Protein AF-A0A2H0V6C5-F1 (afdb_monomer_lite)

Foldseek 3Di:
DDPPPDDAQEDEAEDDPPDPVVQVVVQLSVLQSVQQPFDDDPNDTDHGCQCQVCVVVSQVVSQVSDVVRDVFNWDWFWFFFPDDDQTDIWIDGPLWTKAQNVVNCLPPPPDDPVRSVSDDSNYMYIYSDCPPPRNVRGDGPPD

Sequence (143 aa):
MILLNKKLNPFIKVNTPTTDFMLLRQLIEEYIHESATPNFYQGDIVHALDISTHIHQILPVLKSYLNRHSEHKFQVTPGFFSHHDIDHAWLQDQQLIVDISLERVKTHPELEENLRNTISPYSYFISDDPQHHWYQFYIVENV

pLDDT: mean 80.88, std 14.84, range [32.28, 96.31]

Radius of gyration: 15.03 Å; chains: 1; bounding box: 45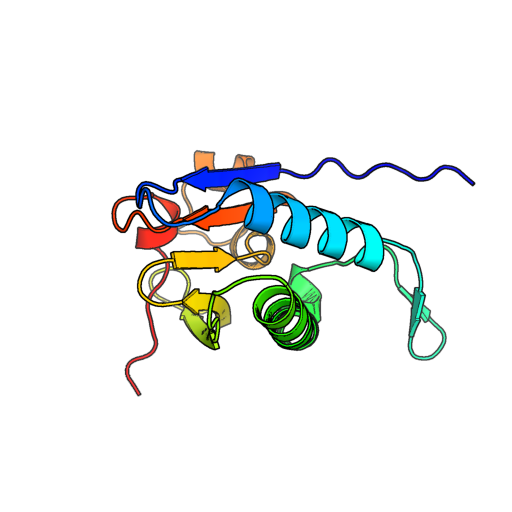×40×37 Å

Organism: NCBI:txid1974565

Structure (mmCIF, N/CA/C/O backbone):
data_AF-A0A2H0V6C5-F1
#
_entry.id   AF-A0A2H0V6C5-F1
#
loop_
_atom_site.group_PDB
_atom_site.id
_atom_site.type_symbol
_atom_site.label_atom_id
_atom_site.label_alt_id
_atom_site.label_comp_id
_atom_site.label_asym_id
_atom_site.label_entity_id
_atom_site.label_seq_id
_atom_site.pdbx_PDB_ins_code
_atom_site.Cartn_x
_atom_site.Cartn_y
_atom_site.Cartn_z
_atom_site.occupancy
_atom_site.B_iso_or_equiv
_atom_site.auth_seq_id
_atom_site.auth_comp_id
_atom_site.auth_asym_id
_atom_site.auth_atom_id
_atom_site.pdbx_PDB_model_num
ATOM 1 N N . MET A 1 1 ? 22.448 19.387 4.231 1.00 38.69 1 MET A N 1
ATOM 2 C CA . MET A 1 1 ? 21.742 18.158 3.819 1.00 38.69 1 MET A CA 1
ATOM 3 C C . MET A 1 1 ? 20.328 18.565 3.446 1.00 38.69 1 MET A C 1
ATOM 5 O O . MET A 1 1 ? 19.589 18.983 4.324 1.00 38.69 1 MET A O 1
ATOM 9 N N . ILE A 1 2 ? 19.996 18.601 2.154 1.00 32.28 2 ILE A N 1
ATOM 10 C CA . ILE A 1 2 ? 18.640 18.942 1.709 1.00 32.28 2 ILE A CA 1
ATOM 11 C C . ILE A 1 2 ? 17.821 17.660 1.863 1.00 32.28 2 ILE A C 1
ATOM 13 O O . ILE A 1 2 ? 17.988 16.742 1.063 1.00 32.28 2 ILE A O 1
ATOM 17 N N . LEU A 1 3 ? 16.980 17.566 2.899 1.00 42.97 3 LEU A N 1
ATOM 18 C CA . LEU A 1 3 ? 15.870 16.617 2.860 1.00 42.97 3 LEU A CA 1
ATOM 19 C C . LEU A 1 3 ? 14.954 17.096 1.732 1.00 42.97 3 LEU A C 1
ATOM 21 O O . LEU A 1 3 ? 14.205 18.059 1.884 1.00 42.97 3 LEU A O 1
ATOM 25 N N . LEU A 1 4 ? 15.067 16.473 0.562 1.00 47.75 4 LEU A N 1
ATOM 26 C CA . LEU A 1 4 ? 14.030 16.563 -0.454 1.00 47.75 4 LEU A CA 1
ATOM 27 C C . LEU A 1 4 ? 12.793 15.903 0.157 1.00 47.75 4 LEU A C 1
ATOM 29 O O . LEU A 1 4 ? 12.675 14.683 0.106 1.00 47.75 4 LEU A O 1
ATOM 33 N N . ASN A 1 5 ? 11.902 16.694 0.763 1.00 57.44 5 ASN A N 1
ATOM 34 C CA . ASN A 1 5 ? 10.576 16.227 1.154 1.00 57.44 5 ASN A CA 1
ATOM 35 C C . ASN A 1 5 ? 9.877 15.748 -0.120 1.00 57.44 5 ASN A C 1
ATOM 37 O O . ASN A 1 5 ? 9.390 16.546 -0.924 1.00 57.44 5 ASN A O 1
ATOM 41 N N . LYS A 1 6 ? 9.923 14.436 -0.356 1.00 68.50 6 LYS A N 1
ATOM 42 C CA . LYS A 1 6 ? 9.270 13.802 -1.494 1.00 68.50 6 LYS A CA 1
ATOM 43 C C . LYS A 1 6 ? 7.768 14.022 -1.342 1.00 68.50 6 LYS A C 1
ATOM 45 O O . LYS A 1 6 ? 7.207 13.792 -0.275 1.00 68.50 6 LYS A O 1
ATOM 50 N N . LYS A 1 7 ? 7.125 14.508 -2.403 1.00 81.38 7 LYS A N 1
ATOM 51 C CA . LYS A 1 7 ? 5.678 14.719 -2.413 1.00 81.38 7 LYS A CA 1
ATOM 52 C C . LYS A 1 7 ? 4.980 13.357 -2.451 1.00 81.38 7 LYS A C 1
ATOM 54 O O . LYS A 1 7 ? 5.123 12.635 -3.437 1.00 81.38 7 LYS A O 1
ATOM 59 N N . LEU A 1 8 ? 4.245 13.040 -1.388 1.00 87.00 8 LEU A N 1
ATOM 60 C CA . LEU A 1 8 ? 3.369 11.872 -1.316 1.00 87.00 8 LEU A CA 1
ATOM 61 C C . LEU A 1 8 ? 2.080 12.136 -2.102 1.00 87.00 8 LEU A C 1
ATOM 63 O O . LEU A 1 8 ? 1.575 13.262 -2.097 1.00 87.00 8 LEU A O 1
ATOM 67 N N . ASN A 1 9 ? 1.551 11.107 -2.764 1.00 88.62 9 ASN A N 1
ATOM 68 C CA . ASN A 1 9 ? 0.322 11.198 -3.557 1.00 88.62 9 ASN A CA 1
ATOM 69 C C . ASN A 1 9 ? -0.706 10.150 -3.079 1.00 88.62 9 ASN A C 1
ATOM 71 O O . ASN A 1 9 ? -0.778 9.059 -3.644 1.00 88.62 9 ASN A O 1
ATOM 75 N N . PRO A 1 10 ? -1.476 10.454 -2.017 1.00 91.81 10 PRO A N 1
ATOM 76 C CA . PRO A 1 10 ? -2.542 9.578 -1.540 1.00 91.81 10 PRO A CA 1
ATOM 77 C C . PRO A 1 10 ? -3.718 9.459 -2.511 1.00 91.81 10 PRO A C 1
ATOM 79 O O . PRO A 1 10 ? -4.261 10.469 -2.961 1.00 91.81 10 PRO A O 1
ATOM 82 N N . PHE A 1 11 ? -4.216 8.238 -2.676 1.00 92.56 11 PHE A N 1
ATOM 83 C CA . PHE A 1 11 ? -5.539 7.918 -3.203 1.00 92.56 11 PHE A CA 1
ATOM 84 C C . PHE A 1 11 ? -6.368 7.299 -2.078 1.00 92.56 11 PHE A C 1
ATOM 86 O O . PHE A 1 11 ? -6.173 6.140 -1.726 1.00 92.56 11 PHE A O 1
ATOM 93 N N . ILE A 1 12 ? -7.260 8.077 -1.462 1.00 93.62 12 ILE A N 1
ATOM 94 C CA . ILE A 1 12 ? -7.985 7.636 -0.263 1.00 93.62 12 ILE A CA 1
ATOM 95 C C . ILE A 1 12 ? -9.486 7.693 -0.509 1.00 93.62 12 ILE A C 1
ATOM 97 O O . ILE A 1 12 ? -10.039 8.757 -0.795 1.00 93.62 12 ILE A O 1
ATOM 101 N N . LYS A 1 13 ? -10.149 6.551 -0.335 1.00 93.81 13 LYS A N 1
ATOM 102 C CA . LYS A 1 13 ? -11.606 6.430 -0.343 1.00 93.81 13 LYS A CA 1
ATOM 103 C C . LYS A 1 13 ? -12.036 5.424 0.717 1.00 93.81 13 LYS A C 1
ATOM 105 O O . LYS A 1 13 ? -12.183 4.242 0.427 1.00 93.81 13 LYS A O 1
ATOM 110 N N . VAL A 1 14 ? -12.216 5.907 1.940 1.00 93.69 14 VAL A N 1
ATOM 111 C CA . VAL A 1 14 ? -12.717 5.109 3.063 1.00 93.69 14 VAL A CA 1
ATOM 112 C C . VAL A 1 14 ? -14.133 5.571 3.392 1.00 93.69 14 VAL A C 1
ATOM 114 O O . VAL A 1 14 ? -14.354 6.750 3.668 1.00 93.69 14 VAL A O 1
ATOM 117 N N . ASN A 1 15 ? -15.089 4.656 3.314 1.00 92.19 15 ASN A N 1
ATOM 118 C CA . ASN A 1 15 ? -16.508 4.886 3.551 1.00 92.19 15 ASN A CA 1
ATOM 119 C C . ASN A 1 15 ? -16.958 4.322 4.910 1.00 92.19 15 ASN A C 1
ATOM 121 O O . ASN A 1 15 ? -17.956 4.791 5.458 1.00 92.19 15 ASN A O 1
ATOM 125 N N . THR A 1 16 ? -16.251 3.332 5.467 1.00 89.19 16 THR A N 1
ATOM 126 C CA . THR A 1 16 ? -16.604 2.708 6.748 1.00 89.19 16 THR A CA 1
ATOM 127 C C . THR A 1 16 ? -16.355 3.690 7.896 1.00 89.19 16 THR A C 1
ATOM 129 O O . THR A 1 16 ? -15.210 4.074 8.140 1.00 89.19 16 THR A O 1
ATOM 132 N N . PRO A 1 17 ? -17.391 4.072 8.665 1.00 84.62 17 PRO A N 1
ATOM 133 C CA . PRO A 1 17 ? -17.275 5.111 9.690 1.00 84.62 17 PRO A CA 1
ATOM 134 C C . PRO A 1 17 ? -16.426 4.695 10.898 1.00 84.62 17 PRO A C 1
ATOM 136 O O . PRO A 1 17 ? -15.993 5.552 11.662 1.00 84.62 17 PRO A O 1
ATOM 139 N N . THR A 1 18 ? -16.198 3.394 11.094 1.00 87.12 18 THR A N 1
ATOM 140 C CA . THR A 1 18 ? -15.367 2.860 12.184 1.00 87.12 18 THR A CA 1
ATOM 141 C C . THR A 1 18 ? -13.882 2.775 11.833 1.00 87.12 18 THR A C 1
ATOM 143 O O . THR A 1 18 ? -13.078 2.487 12.714 1.00 87.12 18 THR A O 1
ATOM 146 N N . THR A 1 19 ? -13.506 2.997 10.573 1.00 88.25 19 THR A N 1
ATOM 147 C CA . THR A 1 19 ? -12.109 2.947 10.131 1.00 88.25 19 THR A CA 1
ATOM 148 C C . THR A 1 19 ? -11.446 4.300 10.372 1.00 88.25 19 THR A C 1
ATOM 150 O O . THR A 1 19 ? -11.815 5.297 9.749 1.00 88.25 19 THR A O 1
ATOM 153 N N . ASP A 1 20 ? -10.428 4.347 11.236 1.00 90.88 20 ASP A N 1
ATOM 154 C CA . ASP A 1 20 ? -9.614 5.551 11.440 1.00 90.88 20 ASP A CA 1
ATOM 155 C C . ASP A 1 20 ? -8.607 5.728 10.289 1.00 90.88 20 ASP A C 1
ATOM 157 O O . ASP A 1 20 ? -7.414 5.425 10.388 1.00 90.88 20 ASP A O 1
ATOM 161 N N . PHE A 1 21 ? -9.107 6.206 9.146 1.00 90.69 21 PHE A N 1
ATOM 162 C CA . PHE A 1 21 ? -8.274 6.417 7.962 1.00 90.69 21 PHE A CA 1
ATOM 163 C C . PHE A 1 21 ? -7.236 7.529 8.160 1.00 90.69 21 PHE A C 1
ATOM 165 O O . PHE A 1 21 ? -6.234 7.547 7.448 1.00 90.69 21 PHE A O 1
ATOM 172 N N . MET A 1 22 ? -7.457 8.454 9.101 1.00 93.25 22 MET A N 1
ATOM 173 C CA . MET A 1 22 ? -6.507 9.525 9.403 1.00 93.25 22 MET A CA 1
ATOM 174 C C . MET A 1 22 ? -5.269 8.962 10.097 1.00 93.25 22 MET A C 1
ATOM 176 O O . MET A 1 22 ? -4.154 9.285 9.685 1.00 93.25 22 MET A O 1
ATOM 180 N N . LEU A 1 23 ? -5.456 8.068 11.073 1.00 94.12 23 LEU A N 1
ATOM 181 C CA . LEU A 1 23 ? -4.360 7.328 11.696 1.00 94.12 23 LEU A CA 1
ATOM 182 C C . LEU A 1 23 ? -3.628 6.452 10.675 1.00 94.12 23 LEU A C 1
ATOM 184 O O . LEU A 1 23 ? -2.406 6.517 10.579 1.00 94.12 23 LEU A O 1
ATOM 188 N N . LEU A 1 24 ? -4.354 5.668 9.872 1.00 94.75 24 LEU A N 1
ATOM 189 C CA . LEU A 1 24 ? -3.732 4.821 8.847 1.00 94.75 24 LEU A CA 1
ATOM 190 C C . LEU A 1 24 ? -2.906 5.630 7.855 1.00 94.75 24 LEU A C 1
ATOM 192 O O . LEU A 1 24 ? -1.766 5.272 7.562 1.00 94.75 24 LEU A O 1
ATOM 196 N N . ARG A 1 25 ? -3.466 6.741 7.371 1.00 94.75 25 ARG A N 1
ATOM 197 C CA . ARG A 1 25 ? -2.762 7.679 6.506 1.00 94.75 25 ARG A CA 1
ATOM 198 C C . ARG A 1 25 ? -1.472 8.152 7.167 1.00 94.75 25 ARG A C 1
ATOM 200 O O . ARG A 1 25 ? -0.420 8.046 6.549 1.00 94.75 25 ARG A O 1
ATOM 207 N N . GLN A 1 26 ? -1.545 8.636 8.406 1.00 95.06 26 GLN A N 1
ATOM 208 C CA . GLN A 1 26 ? -0.373 9.112 9.139 1.00 95.06 26 GLN A CA 1
ATOM 209 C C . GLN A 1 26 ? 0.710 8.031 9.233 1.00 95.06 26 GLN A C 1
ATOM 211 O O . GLN A 1 26 ? 1.858 8.299 8.896 1.00 95.06 26 GLN A O 1
ATOM 216 N N . LEU A 1 27 ? 0.343 6.810 9.629 1.00 95.00 27 LEU A N 1
ATOM 217 C CA . LEU A 1 27 ? 1.275 5.690 9.773 1.00 95.00 27 LEU A CA 1
ATOM 218 C C . LEU A 1 27 ? 1.945 5.313 8.439 1.00 95.00 27 LEU A C 1
ATOM 220 O O . LEU A 1 27 ? 3.140 5.031 8.398 1.00 95.00 27 LEU A O 1
ATOM 224 N N . ILE A 1 28 ? 1.195 5.315 7.335 1.00 92.94 28 ILE A N 1
ATOM 225 C CA . ILE A 1 28 ? 1.740 5.016 6.002 1.00 92.94 28 ILE A CA 1
ATOM 226 C C . ILE A 1 28 ? 2.690 6.125 5.544 1.00 92.94 28 ILE A C 1
ATOM 228 O O . ILE A 1 28 ? 3.778 5.833 5.049 1.00 92.94 28 ILE A O 1
ATOM 232 N N . GLU A 1 29 ? 2.302 7.391 5.709 1.00 91.50 29 GLU A N 1
ATOM 233 C CA . GLU A 1 29 ? 3.140 8.531 5.330 1.00 91.50 29 GLU A CA 1
ATOM 234 C C . GLU A 1 29 ? 4.428 8.583 6.172 1.00 91.50 29 GLU A C 1
ATOM 236 O O . GLU A 1 29 ? 5.505 8.788 5.612 1.00 91.50 29 GLU A O 1
ATOM 241 N N . GLU A 1 30 ? 4.344 8.321 7.481 1.00 89.75 30 GLU A N 1
ATOM 242 C CA . GLU A 1 30 ? 5.497 8.181 8.384 1.00 89.75 30 GLU A CA 1
ATOM 243 C C . GLU A 1 30 ? 6.436 7.072 7.903 1.00 89.75 30 GLU A C 1
ATOM 245 O O . GLU A 1 30 ? 7.619 7.326 7.673 1.00 89.75 30 GLU A O 1
ATOM 250 N N . TYR A 1 31 ? 5.901 5.880 7.627 1.00 88.25 31 TYR A N 1
ATOM 251 C CA . TYR A 1 31 ? 6.684 4.759 7.115 1.00 88.25 31 TYR A CA 1
ATOM 252 C C . TYR A 1 31 ? 7.398 5.088 5.795 1.00 88.25 31 TYR A C 1
ATOM 254 O O . TYR A 1 31 ? 8.586 4.788 5.641 1.00 88.25 31 TYR A O 1
ATOM 262 N N . ILE A 1 32 ? 6.703 5.714 4.837 1.00 84.81 32 ILE A N 1
ATOM 263 C CA . ILE A 1 32 ? 7.304 6.118 3.557 1.00 84.81 32 ILE A CA 1
ATOM 264 C C . ILE A 1 32 ? 8.404 7.159 3.797 1.00 84.81 32 ILE A C 1
ATOM 266 O O . ILE A 1 32 ? 9.467 7.062 3.187 1.00 84.81 32 ILE A O 1
ATOM 270 N N . HIS A 1 33 ? 8.190 8.130 4.688 1.00 82.12 33 HIS A N 1
ATOM 271 C CA . HIS A 1 33 ? 9.188 9.149 5.012 1.00 82.12 33 HIS A CA 1
ATOM 272 C C . HIS A 1 33 ? 10.440 8.568 5.672 1.00 82.12 33 HIS A C 1
ATOM 274 O O . HIS A 1 33 ? 11.550 8.877 5.234 1.00 82.12 33 HIS A O 1
ATOM 280 N N . GLU A 1 34 ? 10.281 7.710 6.678 1.00 78.94 34 GLU A N 1
ATOM 281 C CA . GLU A 1 34 ? 11.399 7.043 7.350 1.00 78.94 34 GLU A CA 1
ATOM 282 C C . GLU A 1 34 ? 12.196 6.188 6.365 1.00 78.94 34 GLU A C 1
ATOM 284 O O . GLU A 1 34 ? 13.423 6.297 6.281 1.00 78.94 34 GLU A O 1
ATOM 289 N N . SER A 1 35 ? 11.490 5.406 5.548 1.00 74.31 35 SER A N 1
ATOM 290 C CA . SER A 1 35 ? 12.094 4.472 4.598 1.00 74.31 35 SER A CA 1
ATOM 291 C C . SER A 1 35 ? 12.660 5.160 3.344 1.00 74.31 35 SER A C 1
ATOM 293 O O . SER A 1 35 ? 13.473 4.576 2.627 1.00 74.31 35 SER A O 1
ATOM 295 N N . ALA A 1 36 ? 12.273 6.411 3.070 1.00 66.56 36 ALA A N 1
ATOM 296 C CA . ALA A 1 36 ? 12.851 7.237 2.009 1.00 66.56 36 ALA A CA 1
ATOM 297 C C . ALA A 1 36 ? 14.225 7.830 2.383 1.00 66.56 36 ALA A C 1
ATOM 299 O O . ALA A 1 36 ? 14.907 8.405 1.526 1.00 66.56 36 ALA A O 1
ATOM 300 N N . THR A 1 37 ? 14.653 7.696 3.640 1.00 65.06 37 THR A N 1
ATOM 301 C CA . THR A 1 37 ? 15.995 8.099 4.068 1.00 65.06 37 THR A CA 1
ATOM 302 C C . THR A 1 37 ? 17.030 7.168 3.423 1.00 65.06 37 THR A C 1
ATOM 304 O O . THR A 1 37 ? 16.882 5.951 3.523 1.00 65.06 37 THR A O 1
ATOM 307 N N . PRO A 1 38 ? 18.075 7.692 2.748 1.00 60.16 38 PRO A N 1
ATOM 308 C CA . PRO A 1 38 ? 19.112 6.857 2.148 1.00 60.16 38 PRO A CA 1
ATOM 309 C C . PRO A 1 38 ? 19.724 5.919 3.187 1.00 60.16 38 PRO A C 1
ATOM 311 O O . PRO A 1 38 ? 20.095 6.363 4.276 1.00 60.16 38 PRO A O 1
ATOM 314 N N . ASN A 1 39 ? 19.854 4.642 2.839 1.00 56.81 39 ASN A N 1
ATOM 315 C CA . ASN A 1 39 ? 20.493 3.649 3.693 1.00 56.81 39 ASN A CA 1
ATOM 316 C C . ASN A 1 39 ? 21.494 2.814 2.883 1.00 56.81 39 ASN A C 1
ATOM 318 O O . ASN A 1 39 ? 21.483 2.824 1.650 1.00 56.81 39 ASN A O 1
ATOM 322 N N . PHE A 1 40 ? 22.382 2.115 3.581 1.00 57.31 40 PHE A N 1
ATOM 323 C CA . PHE A 1 40 ? 23.379 1.244 2.971 1.00 57.31 40 PHE A CA 1
ATOM 324 C C . PHE A 1 40 ? 22.870 -0.195 2.953 1.00 57.31 40 PHE A C 1
ATOM 326 O O . PHE A 1 40 ? 22.527 -0.750 3.999 1.00 57.31 40 PHE A O 1
ATOM 333 N N . TYR A 1 41 ? 22.868 -0.823 1.780 1.00 52.69 41 TYR A N 1
ATOM 334 C CA . TYR A 1 41 ? 22.571 -2.246 1.637 1.00 52.69 41 TYR A CA 1
ATOM 335 C C . TYR A 1 41 ? 23.608 -2.893 0.723 1.00 52.69 41 TYR A C 1
ATOM 337 O O . TYR A 1 41 ? 23.853 -2.410 -0.373 1.00 52.69 41 TYR A O 1
ATOM 345 N N . GLN A 1 42 ? 24.254 -3.963 1.198 1.00 55.44 42 GLN A N 1
ATOM 346 C CA . GLN A 1 42 ? 25.272 -4.718 0.445 1.00 55.44 42 GLN A CA 1
ATOM 347 C C . GLN A 1 42 ? 26.426 -3.878 -0.149 1.00 55.44 42 GLN A C 1
ATOM 349 O O . GLN A 1 42 ? 27.086 -4.306 -1.087 1.00 55.44 42 GLN A O 1
ATOM 354 N N . GLY A 1 43 ? 26.731 -2.721 0.447 1.00 61.16 43 GLY A N 1
ATOM 355 C CA . GLY A 1 43 ? 27.794 -1.821 -0.019 1.00 61.16 43 GLY A CA 1
ATOM 356 C C . GLY A 1 43 ? 27.321 -0.728 -0.979 1.00 61.16 43 GLY A C 1
ATOM 357 O O . GLY A 1 43 ? 28.092 0.188 -1.254 1.00 61.16 43 GLY A O 1
ATOM 358 N N . ASP A 1 44 ? 26.056 -0.761 -1.399 1.00 46.31 44 ASP A N 1
ATOM 359 C CA . ASP A 1 44 ? 25.454 0.243 -2.269 1.00 46.31 44 ASP A CA 1
ATOM 360 C C . ASP A 1 44 ? 24.650 1.279 -1.468 1.00 46.31 44 ASP A C 1
ATOM 362 O O . ASP A 1 44 ? 23.986 0.966 -0.472 1.00 46.31 44 ASP A O 1
ATOM 366 N N . ILE A 1 45 ? 24.711 2.540 -1.914 1.00 53.97 45 ILE A N 1
ATOM 367 C CA . ILE A 1 45 ? 23.802 3.595 -1.453 1.00 53.97 45 ILE A CA 1
ATOM 368 C C . ILE A 1 45 ? 22.466 3.350 -2.144 1.00 53.97 45 ILE A C 1
ATOM 370 O O . ILE A 1 45 ? 22.304 3.653 -3.327 1.00 53.97 45 ILE A O 1
ATOM 374 N N . VAL A 1 46 ? 21.497 2.824 -1.402 1.00 54.44 46 VAL A N 1
ATOM 375 C CA . VAL A 1 46 ? 20.134 2.686 -1.905 1.00 54.44 46 VAL A CA 1
ATOM 376 C C . VAL A 1 46 ? 19.410 3.995 -1.609 1.00 54.44 46 VAL A C 1
ATOM 378 O O . VAL A 1 46 ? 19.162 4.359 -0.456 1.00 54.44 46 VAL A O 1
ATOM 381 N N . HIS A 1 47 ? 19.127 4.759 -2.663 1.00 50.28 47 HIS A N 1
ATOM 382 C CA . HIS A 1 47 ? 18.320 5.967 -2.555 1.00 50.28 47 HIS A CA 1
ATOM 383 C C . HIS A 1 47 ? 16.845 5.603 -2.352 1.00 50.28 47 HIS A C 1
ATOM 385 O O . HIS A 1 47 ? 16.291 4.832 -3.123 1.00 50.28 47 HIS A O 1
ATOM 391 N N . ALA A 1 48 ? 16.237 6.223 -1.337 1.00 52.44 48 ALA A N 1
ATOM 392 C CA . ALA A 1 48 ? 14.815 6.513 -1.180 1.00 52.44 48 ALA A CA 1
ATOM 393 C C . ALA A 1 48 ? 13.832 5.501 -1.789 1.00 52.44 48 ALA A C 1
ATOM 395 O O . ALA A 1 48 ? 13.414 5.703 -2.924 1.00 52.44 48 ALA A O 1
ATOM 396 N N . LEU A 1 49 ? 13.436 4.500 -0.992 1.00 57.03 49 LEU A N 1
ATOM 397 C CA . LEU A 1 49 ? 12.294 3.599 -1.196 1.00 57.03 49 LEU A CA 1
ATOM 398 C C . LEU A 1 49 ? 11.741 3.594 -2.635 1.00 57.03 49 LEU A C 1
ATOM 400 O O . LEU A 1 49 ? 10.747 4.261 -2.923 1.00 57.03 49 LEU A O 1
ATOM 404 N N . ASP A 1 50 ? 12.371 2.844 -3.538 1.00 61.94 50 ASP A N 1
ATOM 405 C CA . ASP A 1 50 ? 11.668 2.411 -4.741 1.00 61.94 50 ASP A CA 1
ATOM 406 C C . ASP A 1 50 ? 10.696 1.309 -4.305 1.00 61.94 50 ASP A C 1
ATOM 408 O O . ASP A 1 50 ? 11.037 0.122 -4.244 1.00 61.94 50 ASP A O 1
ATOM 412 N N . ILE A 1 51 ? 9.502 1.742 -3.877 1.00 59.53 51 ILE A N 1
ATOM 413 C CA . ILE A 1 51 ? 8.474 0.869 -3.297 1.00 59.53 51 ILE A CA 1
ATOM 414 C C . ILE A 1 51 ? 8.143 -0.276 -4.250 1.00 59.53 51 ILE A C 1
ATOM 416 O O . ILE A 1 51 ? 7.863 -1.399 -3.829 1.00 59.53 51 ILE A O 1
ATOM 420 N N . SER A 1 52 ? 8.221 0.022 -5.543 1.00 62.47 52 SER A N 1
ATOM 421 C CA . SER A 1 52 ? 7.908 -0.887 -6.625 1.00 62.47 52 SER A CA 1
ATOM 422 C C . SER A 1 52 ? 8.919 -2.040 -6.719 1.00 62.47 52 SER A C 1
ATOM 424 O O . SER A 1 52 ? 8.528 -3.198 -6.880 1.00 62.47 52 SER A O 1
ATOM 426 N N . THR A 1 53 ? 10.205 -1.749 -6.517 1.00 64.50 53 THR A N 1
ATOM 427 C CA . THR A 1 53 ? 11.306 -2.708 -6.697 1.00 64.50 53 THR A CA 1
ATOM 428 C C . THR A 1 53 ? 11.494 -3.638 -5.496 1.00 64.50 53 THR A C 1
ATOM 430 O O . THR A 1 53 ? 11.903 -4.789 -5.652 1.00 64.50 53 THR A O 1
ATOM 433 N N . HIS A 1 54 ? 11.149 -3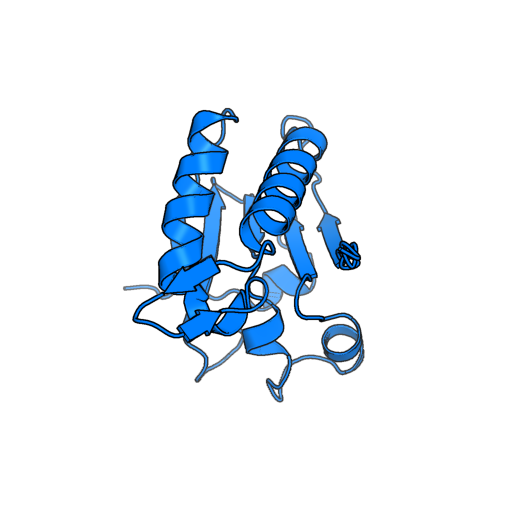.190 -4.286 1.00 72.62 54 HIS A N 1
ATOM 434 C CA . HIS A 1 54 ? 11.381 -3.953 -3.050 1.00 72.62 54 HIS A CA 1
ATOM 435 C C . HIS A 1 54 ? 10.099 -4.375 -2.328 1.00 72.62 54 HIS A C 1
ATOM 437 O O . HIS A 1 54 ? 10.124 -4.674 -1.133 1.00 72.62 54 HIS A O 1
ATOM 443 N N . ILE A 1 55 ? 8.968 -4.441 -3.031 1.00 74.94 55 ILE A N 1
ATOM 444 C CA . ILE A 1 55 ? 7.657 -4.602 -2.396 1.00 74.94 55 ILE A CA 1
ATOM 445 C C . ILE A 1 55 ? 7.533 -5.840 -1.494 1.00 74.94 55 ILE A C 1
ATOM 447 O O . ILE A 1 55 ? 6.963 -5.761 -0.406 1.00 74.94 55 ILE A O 1
ATOM 451 N N . HIS A 1 56 ? 8.149 -6.962 -1.878 1.00 76.69 56 HIS A N 1
ATOM 452 C CA . HIS A 1 56 ? 8.147 -8.196 -1.084 1.00 76.69 56 HIS A CA 1
ATOM 453 C C . HIS A 1 56 ? 8.901 -8.062 0.248 1.00 76.69 56 HIS A C 1
ATOM 455 O O . HIS A 1 56 ? 8.644 -8.821 1.179 1.00 76.69 56 HIS A O 1
ATOM 461 N N . GLN A 1 57 ? 9.811 -7.094 0.357 1.00 79.50 57 GLN A N 1
ATOM 462 C CA . GLN A 1 57 ? 10.506 -6.753 1.599 1.00 79.50 57 GLN A CA 1
ATOM 463 C C . GLN A 1 57 ? 9.723 -5.703 2.397 1.00 79.50 57 GLN A C 1
ATOM 465 O O . GLN A 1 57 ? 9.663 -5.769 3.623 1.00 79.50 57 GLN A O 1
ATOM 470 N N . ILE A 1 58 ? 9.093 -4.758 1.699 1.00 84.06 58 ILE A N 1
ATOM 471 C CA . ILE A 1 58 ? 8.413 -3.604 2.289 1.00 84.06 58 ILE A CA 1
ATOM 472 C C . ILE A 1 58 ? 7.063 -4.002 2.905 1.00 84.06 58 ILE A C 1
ATOM 474 O O . ILE A 1 58 ? 6.799 -3.655 4.056 1.00 84.06 58 ILE A O 1
ATOM 478 N N . LEU A 1 59 ? 6.220 -4.777 2.207 1.00 88.94 59 LEU A N 1
ATOM 479 C CA . LEU A 1 59 ? 4.878 -5.127 2.701 1.00 88.94 59 LEU A CA 1
ATOM 480 C C . LEU A 1 59 ? 4.885 -5.874 4.040 1.00 88.94 59 LEU A C 1
ATOM 482 O O . LEU A 1 59 ? 4.082 -5.515 4.900 1.00 88.94 59 LEU A O 1
ATOM 486 N N . PRO A 1 60 ? 5.758 -6.870 4.300 1.00 90.81 60 PRO A N 1
ATOM 487 C CA . PRO A 1 60 ? 5.795 -7.527 5.607 1.00 90.81 60 PRO A CA 1
ATOM 488 C C . PRO A 1 60 ? 6.172 -6.580 6.754 1.00 90.81 60 PRO A C 1
ATOM 490 O O . PRO A 1 60 ? 5.634 -6.709 7.861 1.00 90.81 60 PRO A O 1
ATOM 493 N N . VAL A 1 61 ? 7.075 -5.629 6.496 1.00 90.88 61 VAL A N 1
ATOM 494 C CA . VAL A 1 61 ? 7.505 -4.627 7.479 1.00 90.88 61 VAL A CA 1
ATOM 495 C C . VAL A 1 61 ? 6.384 -3.622 7.720 1.00 90.88 61 VAL A C 1
ATOM 497 O O . VAL A 1 61 ? 6.003 -3.428 8.876 1.00 90.88 61 VAL A O 1
ATOM 500 N N . LEU A 1 62 ? 5.792 -3.068 6.656 1.00 92.44 62 LEU A N 1
ATOM 501 C CA . LEU A 1 62 ? 4.647 -2.163 6.750 1.00 92.44 62 LEU A CA 1
ATOM 502 C C . LEU A 1 62 ? 3.467 -2.837 7.458 1.00 92.44 62 LEU A C 1
ATOM 504 O O . LEU A 1 62 ? 2.931 -2.272 8.403 1.00 92.44 62 LEU A O 1
ATOM 508 N N . LYS A 1 63 ? 3.115 -4.077 7.094 1.00 95.56 63 LYS A N 1
ATOM 509 C CA . LYS A 1 63 ? 2.088 -4.879 7.780 1.00 95.56 63 LYS A CA 1
ATOM 510 C C . LYS A 1 63 ? 2.337 -4.925 9.283 1.00 95.56 63 LYS A C 1
ATOM 512 O O . LYS A 1 63 ? 1.438 -4.676 10.079 1.00 95.56 63 LYS A O 1
ATOM 517 N N . SER A 1 64 ? 3.563 -5.264 9.677 1.00 95.19 64 SER A N 1
ATOM 518 C CA . SER A 1 64 ? 3.933 -5.383 11.089 1.00 95.19 64 SER A CA 1
ATOM 519 C C . SER A 1 64 ? 3.885 -4.033 11.801 1.00 95.19 64 SER A C 1
ATOM 521 O O . SER A 1 64 ? 3.507 -3.963 12.967 1.00 95.19 64 SER A O 1
ATOM 523 N N . TYR A 1 65 ? 4.257 -2.955 11.113 1.00 94.69 65 TYR A N 1
ATOM 524 C CA . TYR A 1 65 ? 4.159 -1.597 11.626 1.00 94.69 65 TYR A CA 1
ATOM 525 C C . TYR A 1 65 ? 2.693 -1.180 11.825 1.00 94.69 65 TYR A C 1
ATOM 527 O O . TYR A 1 65 ? 2.328 -0.844 12.949 1.00 94.69 65 TYR A O 1
ATOM 535 N N . LEU A 1 66 ? 1.833 -1.314 10.811 1.00 96.00 66 LEU A N 1
ATOM 536 C CA . LEU A 1 66 ? 0.410 -0.962 10.895 1.00 96.00 66 LEU A CA 1
ATOM 537 C C . LEU A 1 66 ? 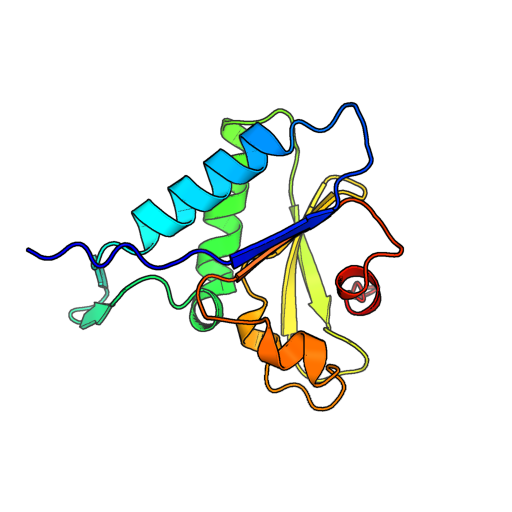-0.337 -1.791 11.946 1.00 96.00 66 LEU A C 1
ATOM 539 O O . LEU A 1 66 ? -1.051 -1.225 12.770 1.00 96.00 66 LEU A O 1
ATOM 543 N N . ASN A 1 67 ? -0.124 -3.109 11.993 1.00 96.25 67 ASN A N 1
ATOM 544 C CA . ASN A 1 67 ? -0.808 -3.994 12.947 1.00 96.25 67 ASN A CA 1
ATOM 545 C C . ASN A 1 67 ? -0.409 -3.745 14.414 1.00 96.25 67 ASN A C 1
ATOM 547 O O . ASN A 1 67 ? -1.126 -4.176 15.316 1.00 96.25 67 ASN A O 1
ATOM 551 N N . ARG A 1 68 ? 0.749 -3.113 14.670 1.00 96.31 68 ARG A N 1
ATOM 552 C CA . ARG A 1 68 ? 1.189 -2.727 16.025 1.00 96.31 68 ARG A CA 1
ATOM 553 C C . ARG A 1 68 ? 0.630 -1.381 16.477 1.00 96.31 68 ARG A C 1
ATOM 555 O O . ARG A 1 68 ? 0.527 -1.166 17.678 1.00 96.31 68 ARG A O 1
ATOM 562 N N . HIS A 1 69 ? 0.311 -0.496 15.535 1.00 95.56 69 HIS A N 1
ATOM 563 C CA . HIS A 1 69 ? -0.091 0.886 15.814 1.00 95.56 69 HIS A CA 1
ATOM 564 C C . HIS A 1 69 ? -1.557 1.172 15.456 1.00 95.56 69 HIS A C 1
ATOM 566 O O . HIS A 1 69 ? -1.998 2.311 15.556 1.00 95.56 69 HIS A O 1
ATOM 572 N N . SER A 1 70 ? -2.316 0.156 15.043 1.00 92.56 70 SER A N 1
ATOM 573 C CA . SER A 1 70 ? -3.746 0.253 14.754 1.00 92.56 70 SER A CA 1
ATOM 574 C C . SER A 1 70 ? -4.476 -1.029 15.163 1.00 92.56 70 SER A C 1
ATOM 576 O O . SER A 1 70 ? -3.860 -2.077 15.370 1.00 92.56 70 SER A O 1
ATOM 578 N N . GLU A 1 71 ? -5.804 -0.958 15.253 1.00 92.69 71 GLU A N 1
ATOM 579 C CA . GLU A 1 71 ? -6.656 -2.116 15.562 1.00 92.69 71 GLU A CA 1
ATOM 580 C C . GLU A 1 71 ? -6.749 -3.120 14.400 1.00 92.69 71 GLU A C 1
ATOM 582 O O . GLU A 1 71 ? -7.164 -4.267 14.589 1.00 92.69 71 GLU A O 1
ATOM 587 N N . HIS A 1 72 ? -6.309 -2.711 13.208 1.00 94.06 72 HIS A N 1
ATOM 588 C CA . HIS A 1 72 ? -6.374 -3.516 12.001 1.00 94.06 72 HIS A CA 1
ATOM 589 C C . HIS A 1 72 ? -5.513 -4.778 12.078 1.00 94.06 72 HIS A C 1
ATOM 591 O O . HIS A 1 72 ? -4.491 -4.853 12.776 1.00 94.06 72 HIS A O 1
ATOM 597 N N . LYS A 1 73 ? -5.939 -5.795 11.328 1.00 95.56 73 LYS A N 1
ATOM 598 C CA . LYS A 1 73 ? -5.236 -7.078 11.187 1.00 95.56 73 LYS A CA 1
ATOM 599 C C . LYS A 1 73 ? -4.910 -7.338 9.726 1.00 95.56 73 LYS A C 1
ATOM 601 O O . LYS A 1 73 ? -5.348 -8.324 9.140 1.00 95.56 73 LYS A O 1
ATOM 606 N N . PHE A 1 74 ? -4.082 -6.462 9.164 1.00 96.31 74 PHE A N 1
ATOM 607 C CA . PHE A 1 74 ? -3.655 -6.571 7.779 1.00 96.31 74 PHE A CA 1
ATOM 608 C C . PHE A 1 74 ? -2.899 -7.871 7.515 1.00 96.31 74 PHE A C 1
ATOM 610 O O . PHE A 1 74 ? -2.040 -8.298 8.301 1.00 96.31 74 PHE A O 1
ATOM 617 N N . GLN A 1 75 ? -3.168 -8.446 6.350 1.00 95.75 75 GLN A N 1
ATOM 618 C CA . GLN A 1 75 ? -2.412 -9.534 5.748 1.00 95.75 75 GLN A CA 1
ATOM 619 C C . GLN A 1 75 ? -1.881 -9.106 4.384 1.00 95.75 75 GLN A C 1
ATOM 621 O O . GLN A 1 75 ? -2.477 -8.263 3.721 1.00 95.75 75 GLN A O 1
ATOM 626 N N . VAL A 1 76 ? -0.747 -9.679 3.975 1.00 93.94 76 VAL A N 1
ATOM 627 C CA . VAL A 1 76 ? -0.263 -9.492 2.604 1.00 93.94 76 VAL A CA 1
ATOM 628 C C . VAL A 1 76 ? -1.121 -10.371 1.706 1.00 93.94 76 VAL A C 1
ATOM 630 O O . VAL A 1 76 ? -1.136 -11.585 1.897 1.00 93.94 76 VAL A O 1
ATOM 633 N N . THR A 1 77 ? -1.811 -9.758 0.755 1.00 91.62 77 THR A N 1
ATOM 634 C CA . THR A 1 77 ? -2.641 -10.455 -0.226 1.00 91.62 77 THR A CA 1
ATOM 635 C C . THR A 1 77 ? -1.929 -10.402 -1.571 1.00 91.62 77 THR A C 1
ATOM 637 O O . THR A 1 77 ? -1.705 -9.297 -2.072 1.00 91.62 77 THR A O 1
ATOM 640 N N . PRO A 1 78 ? -1.501 -11.551 -2.123 1.00 88.00 78 PRO A N 1
ATOM 641 C CA . PRO A 1 78 ? -1.003 -11.620 -3.485 1.00 88.00 78 PRO A CA 1
ATOM 642 C C . PRO A 1 78 ? -2.170 -11.608 -4.473 1.00 88.00 78 PRO A C 1
ATOM 644 O O . PRO A 1 78 ? -3.284 -12.045 -4.170 1.00 88.00 78 PRO A O 1
ATOM 647 N N . GLY A 1 79 ? -1.899 -11.141 -5.678 1.00 83.62 79 GLY A N 1
ATOM 648 C CA . GLY A 1 79 ? -2.847 -11.198 -6.771 1.00 83.62 79 GLY A CA 1
ATOM 649 C C . GLY A 1 79 ? -2.271 -10.568 -8.021 1.00 83.62 79 GLY A C 1
ATOM 650 O O . GLY A 1 79 ? -1.060 -10.386 -8.152 1.00 83.62 79 GLY A O 1
ATOM 651 N N . PHE A 1 80 ? -3.163 -10.197 -8.926 1.00 77.56 80 PHE A N 1
ATOM 652 C CA . PHE A 1 80 ? -2.791 -9.601 -10.199 1.00 77.56 80 PHE A CA 1
ATOM 653 C C . PHE A 1 80 ? -3.559 -8.310 -10.414 1.00 77.56 80 PHE A C 1
ATOM 655 O O . PHE A 1 80 ? -4.717 -8.182 -10.008 1.00 77.56 80 PHE A O 1
ATOM 662 N N . PHE A 1 81 ? -2.901 -7.367 -11.078 1.00 74.25 81 PHE A N 1
ATOM 663 C CA . PHE A 1 81 ? -3.538 -6.160 -11.573 1.00 74.25 81 PHE A CA 1
ATOM 664 C C . PHE A 1 81 ? -4.144 -6.460 -12.951 1.00 74.25 81 PHE A C 1
ATOM 666 O O . PHE A 1 81 ? -3.382 -6.685 -13.878 1.00 74.25 81 PHE A O 1
ATOM 673 N N . SER A 1 82 ? -5.480 -6.529 -13.049 1.00 65.31 82 SER A N 1
ATOM 674 C CA . SER A 1 82 ? -6.301 -6.805 -14.253 1.00 65.31 82 SER A CA 1
ATOM 675 C C . SER A 1 82 ? -5.686 -7.708 -15.336 1.00 65.31 82 SER A C 1
ATOM 677 O O . SER A 1 82 ? -4.859 -7.286 -16.130 1.00 65.31 82 SER A O 1
ATOM 679 N N . HIS A 1 83 ? -6.174 -8.952 -15.405 1.00 59.81 83 HIS A N 1
ATOM 680 C CA . HIS A 1 83 ? -6.107 -9.834 -16.585 1.00 59.81 83 HIS A CA 1
ATOM 681 C C . HIS A 1 83 ? -4.710 -10.104 -17.208 1.00 59.81 83 HIS A C 1
ATOM 683 O O . HIS A 1 83 ? -4.631 -10.398 -18.398 1.00 59.81 83 HIS A O 1
ATOM 689 N N . HIS A 1 84 ? -3.678 -10.198 -16.351 1.00 62.69 84 HIS A N 1
ATOM 690 C CA . HIS A 1 84 ? -2.423 -10.984 -16.470 1.00 62.69 84 HIS A CA 1
ATOM 691 C C . HIS A 1 84 ? -1.080 -10.219 -16.583 1.00 62.69 84 HIS A C 1
ATOM 693 O O . HIS A 1 84 ? -0.987 -9.124 -17.118 1.00 62.69 84 HIS A O 1
ATOM 699 N N . ASP A 1 85 ? -0.041 -10.905 -16.072 1.00 64.12 85 ASP A N 1
ATOM 700 C CA . ASP A 1 85 ? 1.426 -10.732 -16.183 1.00 64.12 85 ASP A CA 1
ATOM 701 C C . ASP A 1 85 ? 2.181 -9.892 -15.135 1.00 64.12 85 ASP A C 1
ATOM 703 O O . ASP A 1 85 ? 3.409 -9.986 -15.073 1.00 64.12 85 ASP A O 1
ATOM 707 N N . ILE A 1 86 ? 1.511 -9.135 -14.258 1.00 73.06 86 ILE A N 1
ATOM 708 C CA . ILE A 1 86 ? 2.192 -8.437 -13.148 1.00 73.06 86 ILE A CA 1
ATOM 709 C C . ILE A 1 86 ? 1.803 -9.056 -11.807 1.00 73.06 86 ILE A C 1
ATOM 711 O O . ILE A 1 86 ? 0.711 -8.800 -11.296 1.00 73.06 86 ILE A O 1
ATOM 715 N N . ASP A 1 87 ? 2.731 -9.812 -11.214 1.00 77.31 87 ASP A N 1
ATOM 716 C CA . ASP A 1 87 ? 2.649 -10.230 -9.813 1.00 77.31 87 ASP A CA 1
ATOM 717 C C . ASP A 1 87 ? 2.521 -8.989 -8.931 1.00 77.31 87 ASP A C 1
ATOM 719 O O . ASP A 1 87 ? 3.440 -8.162 -8.864 1.00 77.31 87 ASP A O 1
ATOM 723 N N . HIS A 1 88 ? 1.405 -8.863 -8.224 1.00 85.12 88 HIS A N 1
ATOM 724 C CA . HIS A 1 88 ? 1.100 -7.714 -7.384 1.00 85.12 88 HIS A CA 1
ATOM 725 C C . HIS A 1 88 ? 0.758 -8.151 -5.965 1.00 85.12 88 HIS A C 1
ATOM 727 O O . HIS A 1 88 ? 0.373 -9.292 -5.715 1.00 85.12 88 HIS A O 1
ATOM 733 N N . ALA A 1 89 ? 0.929 -7.248 -5.006 1.00 88.38 89 ALA A N 1
ATOM 734 C CA . ALA A 1 89 ? 0.564 -7.530 -3.629 1.00 88.38 89 ALA A CA 1
ATOM 735 C C . ALA A 1 89 ? 0.173 -6.251 -2.897 1.00 88.38 89 ALA A C 1
ATOM 737 O O . ALA A 1 89 ? 0.765 -5.195 -3.106 1.00 88.38 89 ALA A O 1
ATOM 738 N N . TRP A 1 90 ? -0.791 -6.374 -1.994 1.00 92.56 90 TRP A N 1
ATOM 739 C CA . TRP A 1 90 ? -1.273 -5.283 -1.152 1.00 92.56 90 TRP A CA 1
ATOM 740 C C . TRP A 1 90 ? -1.499 -5.770 0.280 1.00 92.56 90 TRP A C 1
ATOM 742 O O . TRP A 1 90 ? -1.410 -6.964 0.580 1.00 92.56 90 TRP A O 1
ATOM 752 N N . LEU A 1 91 ? -1.765 -4.844 1.195 1.00 95.00 91 LEU A N 1
ATOM 753 C CA . LEU A 1 91 ? -2.215 -5.160 2.545 1.00 95.00 91 LEU A CA 1
ATOM 754 C C . LEU A 1 91 ? -3.736 -5.133 2.596 1.00 95.00 91 LEU A C 1
ATOM 756 O O . LEU A 1 91 ? -4.348 -4.182 2.120 1.00 95.00 91 LEU A O 1
ATOM 760 N N . GLN A 1 92 ? -4.342 -6.148 3.204 1.00 94.38 92 GLN A N 1
ATOM 761 C CA . GLN A 1 92 ? -5.793 -6.254 3.307 1.00 94.38 92 GLN A CA 1
ATOM 762 C C . GLN A 1 92 ? -6.242 -6.622 4.719 1.00 94.38 92 GLN A C 1
ATOM 764 O O . GLN A 1 92 ? -5.694 -7.541 5.329 1.00 94.38 92 GLN A O 1
ATOM 769 N N . ASP A 1 93 ? -7.252 -5.914 5.215 1.00 94.94 93 ASP A N 1
ATOM 770 C CA . ASP A 1 93 ? -8.022 -6.249 6.411 1.00 94.94 93 ASP A CA 1
ATOM 771 C C . ASP A 1 93 ? -9.513 -6.177 6.061 1.00 94.94 93 ASP A C 1
ATOM 773 O O . ASP A 1 93 ? -10.059 -5.101 5.820 1.00 94.94 93 ASP A O 1
ATOM 777 N N . GLN A 1 94 ? -10.175 -7.332 5.973 1.00 91.44 94 GLN A N 1
ATOM 778 C CA . GLN A 1 94 ? -11.539 -7.444 5.446 1.00 91.44 94 GLN A CA 1
ATOM 779 C C . GLN A 1 94 ? -11.660 -6.818 4.040 1.00 91.44 94 GLN A C 1
ATOM 781 O O . GLN A 1 94 ? -11.089 -7.347 3.089 1.00 91.44 94 GLN A O 1
ATOM 786 N N . GLN A 1 95 ? -12.412 -5.722 3.900 1.00 91.25 95 GLN A N 1
ATOM 787 C CA . GLN A 1 95 ? -12.597 -4.972 2.650 1.00 91.25 95 GLN A CA 1
ATOM 788 C C . GLN A 1 95 ? -11.608 -3.808 2.510 1.00 91.25 95 GLN A C 1
ATOM 790 O O . GLN A 1 95 ? -11.515 -3.212 1.447 1.00 91.25 95 GLN A O 1
ATOM 795 N N . LEU A 1 96 ? -10.874 -3.467 3.571 1.00 94.75 96 LEU A N 1
ATOM 796 C CA . LEU A 1 96 ? -9.920 -2.370 3.553 1.00 94.75 96 LEU A CA 1
ATOM 797 C C . LEU A 1 96 ? -8.612 -2.820 2.899 1.00 94.75 96 LEU A C 1
ATOM 799 O O . LEU A 1 96 ? -7.930 -3.710 3.407 1.00 94.75 96 LEU A O 1
ATOM 803 N N . ILE A 1 97 ? -8.248 -2.158 1.808 1.00 94.00 97 ILE A N 1
ATOM 804 C CA . ILE A 1 97 ? -6.990 -2.322 1.085 1.00 94.00 97 ILE A CA 1
ATOM 805 C C . ILE A 1 97 ? -6.067 -1.144 1.385 1.00 94.00 97 ILE A C 1
ATOM 807 O O . ILE A 1 97 ? -6.489 0.013 1.368 1.00 94.00 97 ILE A O 1
ATOM 811 N N . VAL A 1 98 ? -4.789 -1.452 1.599 1.00 94.75 98 VAL A N 1
ATOM 812 C CA . VAL A 1 98 ? -3.670 -0.511 1.568 1.00 94.75 98 VAL A CA 1
ATOM 813 C C . VAL A 1 98 ? -2.655 -1.009 0.542 1.00 94.75 98 VAL A C 1
ATOM 815 O O . VAL A 1 98 ? -2.080 -2.084 0.706 1.00 94.75 98 VAL A O 1
ATOM 818 N N . ASP A 1 99 ? -2.396 -0.219 -0.496 1.00 92.38 99 ASP A N 1
ATOM 819 C CA . ASP A 1 99 ? -1.399 -0.534 -1.521 1.00 92.38 99 ASP A CA 1
ATOM 820 C C . ASP A 1 99 ? -0.427 0.631 -1.705 1.00 92.38 99 ASP A C 1
ATOM 822 O O . ASP A 1 99 ? -0.826 1.759 -1.964 1.00 92.38 99 ASP A O 1
ATOM 826 N N . ILE A 1 100 ? 0.865 0.356 -1.575 1.00 89.75 100 ILE A N 1
ATOM 827 C CA . ILE A 1 100 ? 1.944 1.337 -1.744 1.00 89.75 100 ILE A CA 1
ATOM 828 C C . ILE A 1 100 ? 2.758 1.090 -3.026 1.00 89.75 100 ILE A C 1
ATOM 830 O O . ILE A 1 100 ? 3.712 1.804 -3.304 1.00 89.75 100 ILE A O 1
ATOM 834 N N . SER A 1 101 ? 2.401 0.077 -3.816 1.00 85.50 101 SER A N 1
ATOM 835 C CA . SER A 1 101 ? 3.173 -0.423 -4.958 1.00 85.50 101 SER A CA 1
ATOM 836 C C . SER A 1 101 ? 2.579 -0.093 -6.322 1.00 85.50 101 SER A C 1
ATOM 838 O O . SER A 1 101 ? 2.971 -0.686 -7.325 1.00 85.50 101 SER A O 1
ATOM 840 N N . LEU A 1 102 ? 1.687 0.899 -6.379 1.00 86.56 102 LEU A N 1
ATOM 841 C CA . LEU A 1 102 ? 0.995 1.323 -7.600 1.00 86.56 102 LEU A CA 1
ATOM 842 C C . LEU A 1 102 ? 1.938 1.642 -8.770 1.00 86.56 102 LEU A C 1
ATOM 844 O O . LEU A 1 102 ? 1.562 1.497 -9.929 1.00 86.56 102 LEU A O 1
ATOM 848 N N . GLU A 1 103 ? 3.177 2.067 -8.509 1.00 84.50 103 GLU A N 1
ATOM 849 C CA . GLU A 1 103 ? 4.144 2.320 -9.583 1.00 84.50 103 GLU A CA 1
ATOM 850 C C . GLU A 1 103 ? 4.463 1.067 -1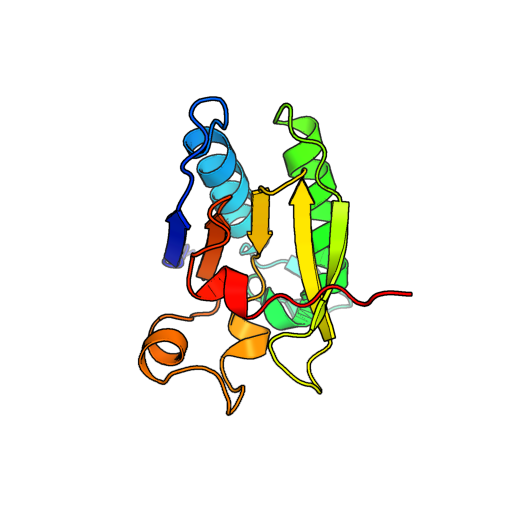0.413 1.00 84.50 103 GLU A C 1
ATOM 852 O O . GLU A 1 103 ? 4.663 1.190 -11.622 1.00 84.50 103 GLU A O 1
ATOM 857 N N . ARG A 1 104 ? 4.394 -0.137 -9.825 1.00 81.88 104 ARG A N 1
ATOM 858 C CA . ARG A 1 104 ? 4.624 -1.407 -10.542 1.00 81.88 104 ARG A CA 1
ATOM 859 C C . ARG A 1 104 ? 3.648 -1.615 -11.694 1.00 81.88 104 ARG A C 1
ATOM 861 O O . ARG A 1 104 ? 3.994 -2.267 -12.671 1.00 81.88 104 ARG A O 1
ATOM 868 N N . VAL A 1 105 ? 2.450 -1.044 -11.589 1.00 82.81 105 VAL A N 1
ATOM 869 C CA . VAL A 1 105 ? 1.371 -1.207 -12.572 1.00 82.81 105 VAL A CA 1
ATOM 870 C C . VAL A 1 105 ? 1.220 0.015 -13.482 1.00 82.81 105 VAL A C 1
ATOM 872 O O . VAL A 1 105 ? 0.388 0.022 -14.386 1.00 82.81 105 VAL A O 1
ATOM 875 N N . LYS A 1 106 ? 2.049 1.053 -13.303 1.00 85.06 106 LYS A N 1
ATOM 876 C CA . LYS A 1 106 ? 1.957 2.315 -14.055 1.00 85.06 106 LYS A CA 1
ATOM 877 C C . LYS A 1 106 ? 2.108 2.134 -15.565 1.00 85.06 106 LYS A C 1
ATOM 879 O O . LYS A 1 106 ? 1.511 2.880 -16.337 1.00 85.06 106 LYS A O 1
ATOM 884 N N . THR A 1 107 ? 2.929 1.187 -16.001 1.00 83.19 107 THR A N 1
ATOM 885 C CA . THR A 1 107 ? 3.165 0.915 -17.426 1.00 83.19 107 THR A CA 1
ATOM 886 C C . THR A 1 107 ? 2.215 -0.136 -17.997 1.00 83.19 107 THR A C 1
ATOM 888 O O . THR A 1 107 ? 2.321 -0.446 -19.184 1.00 83.19 107 THR A O 1
ATOM 891 N N . HIS A 1 108 ? 1.274 -0.658 -17.200 1.00 82.38 108 HIS A N 1
ATOM 892 C CA . HIS A 1 108 ? 0.363 -1.705 -17.646 1.00 82.38 108 HIS A CA 1
ATOM 893 C C . HIS A 1 108 ? -0.549 -1.191 -18.777 1.00 82.38 108 HIS A C 1
ATOM 895 O O . HIS A 1 108 ? -1.139 -0.110 -18.645 1.00 82.38 108 HIS A O 1
ATOM 901 N N . PRO A 1 109 ? -0.678 -1.925 -19.898 1.00 78.00 109 PRO A N 1
ATOM 902 C CA . PRO A 1 109 ? -1.402 -1.453 -21.079 1.00 78.00 109 PRO A CA 1
ATOM 903 C C . PRO A 1 109 ? -2.895 -1.217 -20.823 1.00 78.00 109 PRO A C 1
ATOM 905 O O . PRO A 1 109 ? -3.461 -0.292 -21.410 1.00 78.00 109 PRO A O 1
ATOM 908 N N . GLU A 1 110 ? -3.509 -2.000 -19.931 1.00 78.69 110 GLU A N 1
ATOM 909 C CA . GLU A 1 110 ? -4.935 -1.895 -19.584 1.00 78.69 110 GLU A CA 1
ATOM 910 C C . GLU A 1 110 ? -5.253 -0.766 -18.599 1.00 78.69 110 GLU A C 1
ATOM 912 O O . GLU A 1 110 ? -6.417 -0.420 -18.406 1.00 78.69 110 GLU A O 1
ATOM 917 N N . LEU A 1 111 ? -4.239 -0.168 -17.970 1.00 82.00 111 LEU A N 1
ATOM 918 C CA . LEU A 1 111 ? -4.475 0.932 -17.049 1.00 82.00 111 LEU A CA 1
ATOM 919 C C . LEU A 1 111 ? -4.917 2.169 -17.840 1.00 82.00 111 LEU A C 1
ATOM 921 O O . LEU A 1 111 ? -4.237 2.599 -18.774 1.00 82.00 111 LEU A O 1
ATOM 925 N N . GLU A 1 112 ? -6.041 2.780 -17.478 1.00 84.19 112 GLU A N 1
ATOM 926 C CA . GLU A 1 112 ? -6.511 3.996 -18.149 1.00 84.19 112 GLU A CA 1
ATOM 927 C C . GLU A 1 112 ? -5.453 5.112 -18.087 1.00 84.19 112 GLU A C 1
ATOM 929 O O . GLU A 1 112 ? -4.770 5.285 -17.076 1.00 84.19 112 GLU A O 1
ATOM 934 N N . GLU A 1 113 ? -5.310 5.898 -19.160 1.00 86.88 113 GLU A N 1
ATOM 935 C CA . GLU A 1 113 ? -4.300 6.969 -19.248 1.00 86.88 113 GLU A CA 1
ATOM 936 C C . GLU A 1 113 ? -4.404 7.963 -18.078 1.00 86.88 113 GLU A C 1
ATOM 938 O O . GLU A 1 113 ? -3.394 8.359 -17.493 1.00 86.88 113 GLU A O 1
ATOM 943 N N . ASN A 1 114 ? -5.632 8.298 -17.674 1.00 86.38 114 ASN 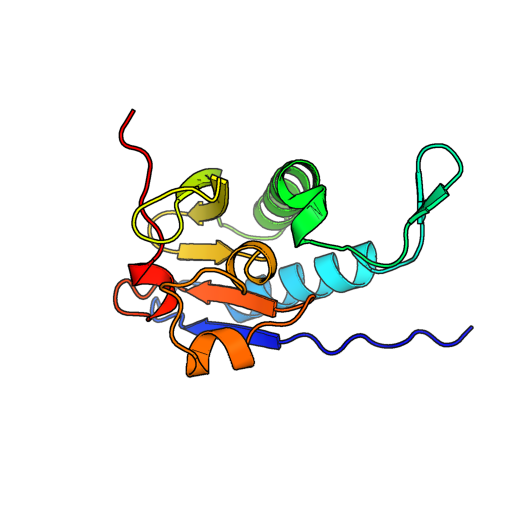A N 1
ATOM 944 C CA . ASN A 1 114 ? -5.881 9.163 -16.525 1.00 86.38 114 ASN A CA 1
ATOM 945 C C . ASN A 1 114 ? -5.296 8.577 -15.234 1.00 86.38 114 ASN A C 1
ATOM 947 O O . ASN A 1 114 ? -4.629 9.294 -14.493 1.00 86.38 114 ASN A O 1
ATOM 951 N N . LEU A 1 115 ? -5.481 7.277 -14.984 1.00 83.88 115 LEU A N 1
ATOM 952 C CA . LEU A 1 115 ? -4.922 6.602 -13.812 1.00 83.88 115 LEU A CA 1
ATOM 953 C C . LEU A 1 115 ? -3.391 6.529 -13.888 1.00 83.88 115 LEU A C 1
ATOM 955 O O . LEU A 1 115 ? -2.715 6.878 -12.918 1.00 83.88 115 LEU A O 1
ATOM 959 N N . ARG A 1 116 ? -2.825 6.190 -15.055 1.00 86.25 116 ARG A N 1
ATOM 960 C CA . ARG A 1 116 ? -1.365 6.175 -15.286 1.00 86.25 116 ARG A CA 1
ATOM 961 C C . ARG A 1 116 ? -0.700 7.502 -14.943 1.00 86.25 116 ARG A C 1
ATOM 963 O O . ARG A 1 116 ? 0.351 7.522 -14.299 1.00 86.25 116 ARG A O 1
ATOM 970 N N . ASN A 1 117 ? -1.324 8.605 -15.345 1.00 86.56 117 ASN A N 1
ATOM 971 C CA . ASN A 1 117 ? -0.802 9.954 -15.137 1.00 86.56 117 ASN A CA 1
ATOM 972 C C . ASN A 1 117 ? -0.855 10.400 -13.669 1.00 86.56 117 ASN A C 1
ATOM 974 O O . ASN A 1 117 ? -0.137 11.323 -13.286 1.00 86.56 117 ASN A O 1
ATOM 978 N N . THR A 1 118 ? -1.666 9.737 -12.840 1.00 85.44 118 THR A N 1
ATOM 979 C CA . THR A 1 118 ? -1.744 10.024 -11.403 1.00 85.44 118 THR A CA 1
ATOM 980 C C . THR A 1 118 ? -0.698 9.270 -10.577 1.00 85.44 118 THR A C 1
ATOM 982 O O . THR A 1 118 ? -0.320 9.757 -9.512 1.00 85.44 118 THR A O 1
ATOM 985 N N . ILE A 1 119 ? -0.170 8.138 -11.065 1.00 86.38 119 ILE A N 1
ATOM 986 C CA . ILE A 1 119 ? 0.820 7.342 -10.327 1.00 86.38 119 ILE A CA 1
ATOM 987 C C . ILE A 1 119 ? 2.228 7.957 -10.398 1.00 86.38 119 ILE A C 1
ATOM 989 O O . ILE A 1 119 ? 2.774 8.275 -11.462 1.00 86.38 119 ILE A O 1
ATOM 993 N N . SER A 1 120 ? 2.872 8.021 -9.238 1.00 81.81 120 SER A N 1
ATOM 994 C CA . SER A 1 120 ? 4.277 8.371 -9.014 1.00 81.81 120 SER A CA 1
ATOM 995 C C . SER A 1 120 ? 4.930 7.417 -7.990 1.00 81.81 120 SER A C 1
ATOM 997 O O . SER A 1 120 ? 4.197 6.713 -7.294 1.00 81.81 120 SER A O 1
ATOM 999 N N . PRO A 1 121 ? 6.264 7.463 -7.797 1.00 75.88 121 PRO A N 1
ATOM 1000 C CA . PRO A 1 121 ? 6.976 6.580 -6.859 1.00 75.88 121 PRO A CA 1
ATOM 1001 C C . PRO A 1 121 ? 6.531 6.589 -5.392 1.00 75.88 121 PRO A C 1
ATOM 1003 O O . PRO A 1 121 ? 6.855 5.679 -4.640 1.00 75.88 121 PRO A O 1
ATOM 1006 N N . TYR A 1 122 ? 5.788 7.611 -4.963 1.00 81.31 122 TYR A N 1
ATOM 1007 C CA . TYR A 1 122 ? 5.283 7.738 -3.587 1.00 81.31 122 TYR A CA 1
ATOM 1008 C C . TYR A 1 122 ? 3.756 7.806 -3.548 1.00 81.31 122 TYR A C 1
ATOM 1010 O O . TYR A 1 122 ? 3.155 8.460 -2.689 1.00 81.31 122 TYR A O 1
ATOM 1018 N N . SER A 1 123 ? 3.135 7.199 -4.553 1.00 88.38 123 SER A N 1
ATOM 1019 C CA . SER A 1 123 ? 1.696 7.023 -4.610 1.00 88.38 123 SER A CA 1
ATOM 1020 C C . SER A 1 123 ? 1.280 5.834 -3.771 1.00 88.38 123 SER A C 1
ATOM 1022 O O . SER A 1 123 ? 1.896 4.775 -3.844 1.00 88.38 123 SER A O 1
ATOM 1024 N N . TYR A 1 124 ? 0.212 6.004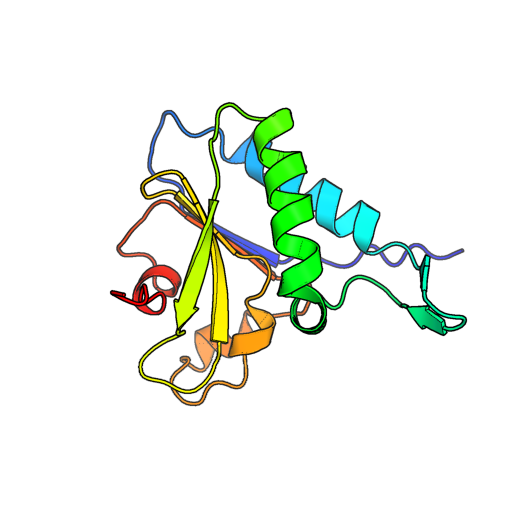 -3.008 1.00 91.56 124 TYR A N 1
ATOM 1025 C CA . TYR A 1 124 ? -0.366 4.921 -2.233 1.00 91.56 124 TYR A CA 1
ATOM 1026 C C . TYR A 1 124 ? -1.884 5.022 -2.229 1.00 91.56 124 TYR A C 1
ATOM 1028 O O . TYR A 1 124 ? -2.455 6.097 -2.409 1.00 91.56 124 TYR A O 1
ATOM 1036 N N . PHE A 1 125 ? -2.533 3.890 -2.021 1.00 93.69 125 PHE A N 1
ATOM 1037 C CA . PHE A 1 125 ? -3.969 3.715 -2.055 1.00 93.69 125 PHE A CA 1
ATOM 1038 C C . PHE A 1 125 ? -4.466 3.193 -0.709 1.00 93.69 125 PHE A C 1
ATOM 1040 O O . PHE A 1 125 ? -3.876 2.268 -0.158 1.00 93.69 125 PHE A O 1
ATOM 1047 N N . ILE A 1 126 ? -5.544 3.784 -0.190 1.00 95.56 126 ILE A N 1
ATOM 1048 C CA . ILE A 1 126 ? -6.289 3.295 0.975 1.00 95.56 126 ILE A CA 1
ATOM 1049 C C . ILE A 1 126 ? -7.770 3.313 0.619 1.00 95.56 126 ILE A C 1
ATOM 1051 O O . ILE A 1 126 ? -8.334 4.383 0.367 1.00 95.56 126 ILE A O 1
ATOM 1055 N N . SER A 1 127 ? -8.429 2.160 0.617 1.00 95.12 127 SER A N 1
ATOM 1056 C CA . SER A 1 127 ? -9.867 2.131 0.370 1.00 95.12 127 SER A CA 1
ATOM 1057 C C . SER A 1 127 ? -10.547 0.887 0.892 1.00 95.12 127 SER A C 1
ATOM 1059 O O . SER A 1 127 ? -9.983 -0.198 0.848 1.00 95.12 127 SER A O 1
ATOM 1061 N N . ASP A 1 128 ? -11.782 1.059 1.339 1.00 94.25 128 ASP A N 1
ATOM 1062 C CA . ASP A 1 128 ? -12.741 -0.008 1.617 1.00 94.25 128 ASP A CA 1
ATOM 1063 C C . ASP A 1 128 ? -13.944 0.039 0.658 1.00 94.25 128 ASP A C 1
ATOM 1065 O O . ASP A 1 128 ? -14.974 -0.584 0.904 1.00 94.25 128 ASP A O 1
ATOM 1069 N N . ASP A 1 129 ? -13.836 0.825 -0.416 1.00 92.50 129 ASP A N 1
ATOM 1070 C CA . ASP A 1 129 ? -14.883 1.008 -1.405 1.00 92.50 129 ASP A CA 1
ATOM 1071 C C . ASP A 1 129 ? -14.657 0.030 -2.564 1.00 92.50 129 ASP A C 1
ATOM 1073 O O . ASP A 1 129 ? -13.786 0.275 -3.407 1.00 92.50 129 ASP A O 1
ATOM 1077 N N . PRO A 1 130 ? -15.445 -1.056 -2.663 1.00 87.19 130 PRO A N 1
ATOM 1078 C CA . PRO A 1 130 ? -15.284 -2.030 -3.738 1.00 87.19 130 PRO A CA 1
ATOM 1079 C C . PRO A 1 130 ? -15.599 -1.443 -5.122 1.00 87.19 130 PRO A C 1
ATOM 1081 O O . PRO A 1 130 ? -15.285 -2.064 -6.134 1.00 87.19 130 PRO A O 1
ATOM 1084 N N . GLN A 1 131 ? -16.226 -0.262 -5.193 1.00 88.06 131 GLN A N 1
ATOM 1085 C CA . GLN A 1 131 ? -16.497 0.440 -6.448 1.00 88.06 131 GLN A CA 1
ATOM 1086 C C . GLN A 1 131 ? -15.378 1.408 -6.841 1.00 88.06 131 GLN A C 1
ATOM 1088 O O . GLN A 1 131 ? -15.427 1.966 -7.941 1.00 88.06 131 GLN A O 1
ATOM 1093 N N . HIS A 1 132 ? -14.369 1.622 -5.988 1.00 88.88 132 HIS A N 1
ATOM 1094 C CA . HIS A 1 132 ? -13.244 2.487 -6.324 1.00 88.88 132 HIS A CA 1
ATOM 1095 C C . HIS A 1 132 ? -12.526 1.962 -7.568 1.00 88.88 132 HIS A C 1
ATOM 1097 O O . HIS A 1 132 ? -12.281 0.762 -7.679 1.00 88.88 132 HIS A O 1
ATOM 1103 N N . HIS A 1 133 ? -12.125 2.854 -8.480 1.00 82.50 133 HIS A N 1
ATOM 1104 C CA . HIS A 1 133 ? -11.512 2.447 -9.749 1.00 82.50 133 HIS A CA 1
ATOM 1105 C C . HIS A 1 133 ? -10.306 1.518 -9.559 1.00 82.50 133 HIS A C 1
ATOM 1107 O O . HIS A 1 133 ? -10.172 0.557 -10.293 1.00 82.50 133 HIS A O 1
ATOM 1113 N N . TRP A 1 134 ? -9.491 1.732 -8.520 1.00 85.19 134 TRP A N 1
ATOM 1114 C CA . TRP A 1 134 ? -8.318 0.905 -8.213 1.00 85.19 134 TRP A CA 1
ATOM 1115 C C . TRP A 1 134 ? -8.727 -0.490 -7.747 1.00 85.19 134 TRP A C 1
ATOM 1117 O O . TRP A 1 134 ? -8.057 -1.459 -8.075 1.00 85.19 134 TRP A O 1
ATOM 1127 N N . TYR A 1 135 ? -9.848 -0.591 -7.027 1.00 85.69 135 TYR A N 1
ATOM 1128 C CA . TYR A 1 135 ? -10.352 -1.850 -6.493 1.00 85.69 135 TYR A CA 1
ATOM 1129 C C . TYR A 1 135 ? -10.716 -2.835 -7.607 1.00 85.69 135 TYR A C 1
ATOM 1131 O O . TYR A 1 135 ? -10.470 -4.031 -7.485 1.00 85.69 135 TYR A O 1
ATOM 1139 N N . GLN A 1 136 ? -11.234 -2.316 -8.725 1.00 79.88 136 GLN A N 1
ATOM 1140 C CA . GLN A 1 136 ? -11.636 -3.108 -9.891 1.00 79.88 136 GLN A CA 1
ATOM 1141 C C . GLN A 1 136 ? -10.469 -3.862 -10.540 1.00 79.88 136 GLN A C 1
ATOM 1143 O O . GLN A 1 136 ? -10.696 -4.850 -11.235 1.00 79.88 136 GLN A O 1
ATOM 1148 N N . PHE A 1 137 ? -9.232 -3.420 -10.304 1.00 79.62 137 PHE A N 1
ATOM 1149 C CA . PHE A 1 137 ? -8.045 -4.054 -10.861 1.00 79.62 137 PHE A CA 1
ATOM 1150 C C . PHE A 1 137 ? -7.444 -5.127 -9.944 1.00 79.62 137 PHE A C 1
ATOM 1152 O O . PHE A 1 137 ? -6.636 -5.910 -10.435 1.00 79.62 137 PHE A O 1
ATOM 1159 N N . TYR A 1 138 ? -7.817 -5.209 -8.659 1.00 82.31 138 TYR A N 1
ATOM 1160 C CA . TYR A 1 138 ? -7.285 -6.234 -7.753 1.00 82.31 138 TYR A CA 1
ATOM 1161 C C . TYR A 1 138 ? -8.059 -7.544 -7.902 1.00 82.31 138 TYR A C 1
ATOM 1163 O O . TYR A 1 138 ? -9.194 -7.678 -7.441 1.00 82.31 138 TYR A O 1
ATOM 1171 N N . ILE A 1 139 ? -7.422 -8.534 -8.524 1.00 72.50 139 ILE A N 1
ATOM 1172 C CA . ILE A 1 139 ? -7.942 -9.898 -8.625 1.00 72.50 139 ILE A CA 1
ATOM 1173 C C . ILE A 1 139 ? -7.136 -10.772 -7.665 1.00 72.50 139 ILE A C 1
ATOM 1175 O O . ILE A 1 139 ? -5.915 -10.874 -7.792 1.00 72.50 139 ILE A O 1
ATOM 1179 N N . VAL A 1 140 ? -7.815 -11.395 -6.701 1.00 69.25 140 VAL A N 1
ATOM 1180 C CA . VAL A 1 140 ? -7.194 -12.370 -5.792 1.00 69.25 140 VAL A CA 1
ATOM 1181 C C . VAL A 1 140 ? -6.961 -13.672 -6.553 1.00 69.25 140 VAL A C 1
ATOM 1183 O O . VAL A 1 140 ? -7.856 -14.153 -7.253 1.00 69.25 140 VAL A O 1
ATOM 1186 N N . GLU A 1 141 ? -5.772 -14.255 -6.410 1.00 63.56 141 GLU A N 1
ATOM 1187 C CA . GLU A 1 141 ? -5.509 -15.604 -6.906 1.00 63.56 141 GLU A CA 1
ATOM 1188 C C . GLU A 1 141 ? -6.351 -16.601 -6.092 1.00 63.56 141 GLU A C 1
ATOM 1190 O O . GLU A 1 141 ? -6.119 -16.806 -4.899 1.00 63.56 141 GLU A O 1
ATOM 1195 N N . ASN A 1 142 ? -7.375 -17.190 -6.717 1.00 52.53 142 ASN A N 1
ATOM 1196 C CA . ASN A 1 142 ? -8.088 -18.322 -6.129 1.00 52.53 142 ASN A CA 1
ATOM 1197 C C . ASN A 1 142 ? -7.182 -19.551 -6.259 1.00 52.53 142 ASN A C 1
ATOM 1199 O O . ASN A 1 142 ? -7.152 -20.176 -7.319 1.00 52.53 142 ASN A O 1
ATOM 1203 N N . VAL A 1 143 ? -6.426 -19.848 -5.202 1.00 44.12 143 VAL A N 1
ATOM 1204 C CA . VAL A 1 143 ? -5.665 -21.100 -5.059 1.00 44.12 143 VAL A CA 1
ATOM 1205 C C . VAL A 1 143 ? -6.610 -22.259 -4.758 1.00 44.12 143 VAL A C 1
ATOM 1207 O O . VAL A 1 143 ? -7.480 -22.093 -3.871 1.00 44.12 143 VAL A O 1
#

Secondary structure (DSSP, 8-state):
--------EEEEE---TT--HHHHHHHHHHHHHHHTS-EEETTEEE-S--TTTTHHHHHHHHHHHHHHHSS---EEEEEEESSSS-EEEEEEETTEEEE--GGGGTT-TTS-HHHHHH--TTEEEEE--TTSTTGGGEEE---